Protein AF-A0A1F8C2A3-F1 (afdb_monomer_lite)

Structure (mmCIF, N/CA/C/O backbone):
data_AF-A0A1F8C2A3-F1
#
_entry.id   AF-A0A1F8C2A3-F1
#
loop_
_atom_site.group_PDB
_atom_site.id
_atom_site.type_symbol
_atom_site.label_atom_id
_atom_site.label_alt_id
_atom_site.label_comp_id
_atom_site.label_asym_id
_atom_site.label_entity_id
_atom_site.label_seq_id
_atom_site.pdbx_PDB_ins_code
_atom_site.Cartn_x
_atom_site.Cartn_y
_atom_site.Cartn_z
_atom_site.occupancy
_atom_site.B_iso_or_equiv
_atom_site.auth_seq_id
_atom_site.auth_comp_id
_atom_site.auth_asym_id
_atom_site.auth_atom_id
_atom_site.pdbx_PDB_model_num
ATOM 1 N N . MET A 1 1 ? -0.384 -1.246 -16.081 1.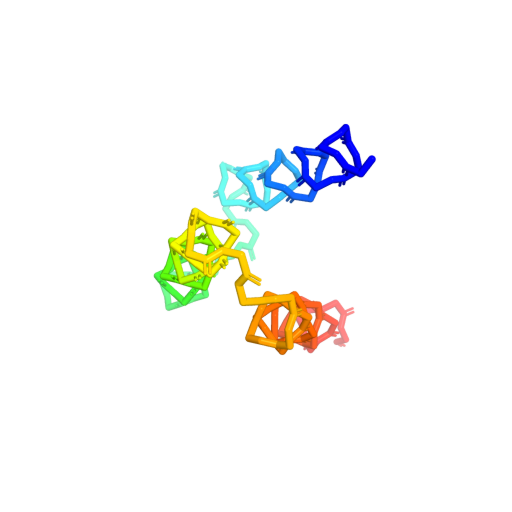00 50.38 1 MET A N 1
ATOM 2 C CA . MET A 1 1 ? 0.108 -1.476 -14.699 1.00 50.38 1 MET A CA 1
ATOM 3 C C . MET A 1 1 ? -0.012 -0.241 -13.807 1.00 50.38 1 MET A C 1
ATOM 5 O O . MET A 1 1 ? -0.571 -0.377 -12.728 1.00 50.38 1 MET A O 1
ATOM 9 N N . ALA A 1 2 ? 0.403 0.952 -14.257 1.00 58.69 2 ALA A N 1
ATOM 10 C CA . ALA A 1 2 ? 0.355 2.186 -13.457 1.00 58.69 2 ALA A CA 1
ATOM 11 C C . ALA A 1 2 ? -1.036 2.536 -12.874 1.00 58.69 2 ALA A C 1
ATOM 13 O O . ALA A 1 2 ? -1.135 2.810 -11.684 1.00 58.69 2 ALA A O 1
ATOM 14 N N . LYS A 1 3 ? -2.124 2.429 -13.661 1.00 70.44 3 LYS A N 1
ATOM 15 C CA . LYS A 1 3 ? -3.496 2.750 -13.201 1.00 70.44 3 LYS A CA 1
ATOM 16 C C . LYS A 1 3 ? -3.961 1.940 -11.981 1.00 70.44 3 LYS A C 1
ATOM 18 O O . LYS A 1 3 ? -4.532 2.510 -11.064 1.00 70.44 3 LYS A O 1
ATOM 23 N N . ARG A 1 4 ? -3.699 0.626 -11.952 1.00 69.75 4 ARG A N 1
ATOM 24 C CA . ARG A 1 4 ? -4.124 -0.242 -10.834 1.00 69.75 4 ARG A CA 1
ATOM 25 C C . ARG A 1 4 ? -3.339 0.037 -9.557 1.00 69.75 4 ARG A C 1
ATOM 27 O O . ARG A 1 4 ? -3.881 -0.085 -8.470 1.00 69.75 4 ARG A O 1
ATOM 34 N N . PHE A 1 5 ? -2.068 0.411 -9.686 1.00 69.56 5 PHE A N 1
ATOM 35 C CA . PHE A 1 5 ? -1.272 0.761 -8.519 1.00 69.56 5 PHE A CA 1
ATOM 36 C C . PHE A 1 5 ? -1.663 2.126 -7.951 1.00 69.56 5 PHE A C 1
ATOM 38 O O . PHE A 1 5 ? -1.781 2.264 -6.738 1.00 69.56 5 PHE A O 1
ATOM 45 N N . GLN A 1 6 ? -1.941 3.102 -8.818 1.00 74.88 6 GLN A N 1
ATOM 46 C CA . GLN A 1 6 ? -2.442 4.401 -8.379 1.00 74.88 6 GLN A CA 1
ATOM 47 C C . GLN A 1 6 ? -3.736 4.251 -7.569 1.00 74.88 6 GLN A C 1
ATOM 49 O O . GLN A 1 6 ? -3.846 4.825 -6.496 1.00 74.88 6 GLN A O 1
ATOM 54 N N . GLN A 1 7 ? -4.643 3.365 -7.992 1.00 80.94 7 GLN A N 1
ATOM 55 C CA . GLN A 1 7 ? -5.844 3.039 -7.216 1.00 80.94 7 GLN A CA 1
ATOM 56 C C . GLN A 1 7 ? -5.527 2.492 -5.815 1.00 80.94 7 GLN A C 1
ATOM 58 O O . GLN A 1 7 ? -6.186 2.877 -4.858 1.00 80.94 7 GLN A O 1
ATOM 63 N N . ILE A 1 8 ? -4.502 1.643 -5.664 1.00 76.75 8 ILE A N 1
ATOM 64 C CA . ILE A 1 8 ? -4.071 1.135 -4.348 1.00 76.75 8 ILE A CA 1
ATOM 65 C C . ILE A 1 8 ? -3.549 2.279 -3.470 1.00 76.75 8 ILE A C 1
ATOM 67 O O . ILE A 1 8 ? -3.902 2.362 -2.294 1.00 76.75 8 ILE A O 1
ATOM 71 N N . VAL A 1 9 ? -2.732 3.171 -4.037 1.00 78.38 9 VAL A N 1
ATOM 72 C CA . VAL A 1 9 ? -2.226 4.368 -3.343 1.00 78.38 9 VAL A CA 1
ATOM 73 C C . VAL A 1 9 ? -3.384 5.247 -2.880 1.00 78.38 9 VAL A C 1
ATOM 75 O O . VAL A 1 9 ? -3.416 5.665 -1.723 1.00 78.38 9 VAL A O 1
ATOM 78 N N . ASP A 1 10 ? -4.349 5.492 -3.760 1.00 84.25 10 ASP A N 1
ATOM 79 C CA . ASP A 1 10 ? -5.498 6.347 -3.482 1.00 84.25 10 ASP A CA 1
ATOM 80 C C . ASP A 1 10 ? -6.402 5.727 -2.407 1.00 84.25 10 ASP A C 1
ATOM 82 O O . ASP A 1 10 ? -6.809 6.423 -1.477 1.00 84.25 10 ASP A O 1
ATOM 86 N N . SER A 1 11 ? -6.642 4.411 -2.454 1.00 81.75 11 SER A N 1
ATOM 87 C CA . SER A 1 11 ? -7.383 3.691 -1.411 1.00 81.75 11 SER A CA 1
ATOM 88 C C . SER A 1 11 ? -6.687 3.769 -0.052 1.00 81.75 11 SER A C 1
ATOM 90 O O . SER A 1 11 ? -7.341 4.042 0.950 1.00 81.75 11 SER A O 1
ATOM 92 N N . ILE A 1 12 ? -5.365 3.590 -0.001 1.00 78.50 12 ILE A N 1
ATOM 93 C CA . ILE A 1 12 ? -4.595 3.711 1.247 1.00 78.50 12 ILE A CA 1
ATOM 94 C C . ILE A 1 12 ? -4.671 5.137 1.790 1.00 78.50 12 ILE A C 1
ATOM 96 O O . ILE A 1 12 ? -4.943 5.330 2.971 1.00 78.50 12 ILE A O 1
ATOM 100 N 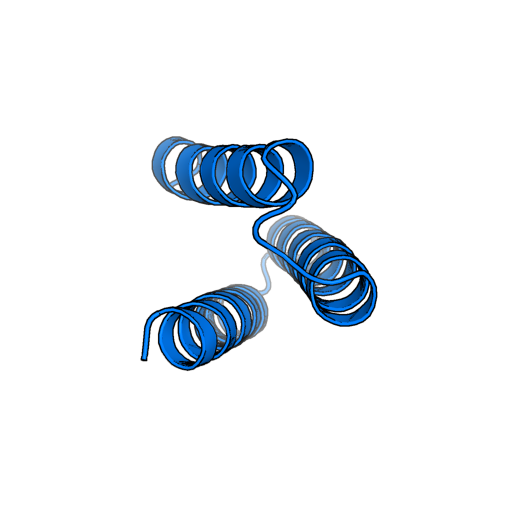N . ASN A 1 13 ? -4.484 6.141 0.933 1.00 80.69 13 ASN A N 1
ATOM 101 C CA . ASN A 1 13 ? -4.602 7.541 1.330 1.00 80.69 13 ASN A CA 1
ATOM 102 C C . ASN A 1 13 ? -6.013 7.872 1.834 1.00 80.69 13 ASN A C 1
ATOM 104 O O . ASN A 1 13 ? -6.153 8.639 2.784 1.00 80.69 13 ASN A O 1
ATOM 108 N N . SER A 1 14 ? -7.051 7.285 1.234 1.00 85.00 14 SER A N 1
ATOM 109 C CA . SER A 1 14 ? -8.430 7.424 1.703 1.00 85.00 14 SER A CA 1
ATOM 110 C C . SER A 1 14 ? -8.627 6.805 3.088 1.00 85.00 14 SER A C 1
ATOM 112 O O . SER A 1 14 ? -9.232 7.446 3.939 1.00 85.00 14 SER A O 1
ATOM 114 N N . LEU A 1 15 ? -8.083 5.607 3.334 1.00 79.25 15 LEU A N 1
ATOM 115 C CA . LEU A 1 15 ? -8.147 4.929 4.638 1.00 79.25 15 LEU A CA 1
ATOM 116 C C . LEU A 1 15 ? -7.404 5.697 5.741 1.00 79.25 15 LEU A C 1
ATOM 118 O O . LEU A 1 15 ? -7.832 5.708 6.895 1.00 79.25 15 LEU A O 1
ATOM 122 N N . VAL A 1 16 ? -6.292 6.349 5.387 1.00 77.06 16 VAL A N 1
ATOM 123 C CA . VAL A 1 16 ? -5.554 7.233 6.301 1.00 77.06 16 VAL A CA 1
ATOM 124 C C . VAL A 1 16 ? -6.396 8.468 6.622 1.00 77.06 16 VAL A C 1
ATOM 126 O O . VAL A 1 16 ? -6.571 8.809 7.787 1.00 77.06 16 VAL A O 1
ATOM 129 N N . LYS A 1 17 ? -6.969 9.118 5.601 1.00 79.31 17 LYS A N 1
ATOM 130 C CA . LYS A 1 17 ? -7.815 10.310 5.781 1.00 79.31 17 LYS A CA 1
ATOM 131 C C . LYS A 1 17 ? -9.090 10.033 6.573 1.00 79.31 17 LYS A C 1
ATOM 133 O O . LYS A 1 17 ? -9.547 10.918 7.286 1.00 79.31 17 LYS A O 1
ATOM 138 N N . SER A 1 18 ? -9.663 8.839 6.451 1.00 81.62 18 SER A N 1
ATOM 139 C CA . SER A 1 18 ? -10.870 8.458 7.187 1.00 81.62 18 SER A CA 1
ATOM 140 C C . SER A 1 18 ? -10.606 8.118 8.657 1.00 81.62 18 SER A C 1
ATOM 142 O O . SER A 1 18 ? -11.551 7.783 9.362 1.00 81.62 18 SER A O 1
ATOM 144 N N . GLY A 1 19 ? -9.349 8.154 9.122 1.00 73.12 19 GLY A N 1
ATOM 145 C CA . GLY A 1 19 ? -8.990 7.829 10.507 1.00 73.12 19 GLY A CA 1
ATOM 146 C C . GLY A 1 19 ? -9.214 6.360 10.881 1.00 73.12 19 GLY A C 1
ATOM 147 O O . GLY A 1 19 ? -9.180 6.013 12.055 1.00 73.12 19 GLY A O 1
ATOM 148 N N . VAL A 1 20 ? -9.445 5.492 9.887 1.00 76.44 20 VAL A N 1
ATOM 149 C CA . VAL A 1 20 ? -9.658 4.046 10.083 1.00 76.44 20 VAL A CA 1
ATOM 150 C C . VAL A 1 20 ? -8.351 3.359 10.483 1.00 76.44 20 VAL A C 1
ATOM 152 O O . VAL A 1 20 ? -8.351 2.339 11.168 1.00 76.44 20 VAL A O 1
ATOM 155 N N . LEU A 1 21 ? -7.223 3.922 10.052 1.00 74.88 21 LEU A N 1
ATOM 156 C CA . LEU A 1 21 ? -5.892 3.426 10.361 1.00 74.88 21 LEU A CA 1
ATOM 157 C C . LEU A 1 21 ? -5.331 4.142 11.591 1.00 74.88 21 LEU A C 1
ATOM 159 O O . LEU A 1 21 ? -5.370 5.368 11.676 1.00 74.88 21 LEU A O 1
ATOM 163 N N . GLY A 1 22 ? -4.755 3.373 12.517 1.00 80.25 22 GLY A N 1
ATOM 164 C CA . GLY A 1 22 ? -3.986 3.937 13.623 1.00 80.25 22 GLY A CA 1
ATOM 165 C C . GLY A 1 22 ? -2.680 4.579 13.139 1.00 80.25 22 GLY A C 1
ATOM 166 O O . GLY A 1 22 ? -2.196 4.299 12.039 1.00 80.25 22 GLY A O 1
ATOM 167 N N . SER A 1 23 ? -2.063 5.399 13.991 1.00 80.88 23 SER A N 1
ATOM 168 C CA . SER A 1 23 ? -0.814 6.122 13.692 1.00 80.88 23 SER A CA 1
ATOM 169 C C . SER A 1 23 ? 0.350 5.201 13.285 1.00 80.88 23 SER A C 1
ATOM 171 O O . SER A 1 23 ? 1.148 5.547 12.410 1.00 80.88 23 SER A O 1
ATOM 173 N N . GLU A 1 24 ? 0.434 4.000 13.863 1.00 82.31 24 GLU A N 1
ATOM 174 C CA . GLU A 1 24 ? 1.401 2.972 13.455 1.00 82.31 24 GLU A CA 1
ATOM 175 C C . GLU A 1 24 ? 1.137 2.427 12.046 1.00 82.31 24 GLU A C 1
ATOM 177 O O . GLU A 1 24 ? 2.072 2.277 11.253 1.00 82.31 24 GLU A O 1
ATOM 182 N N . ASP A 1 25 ? -0.126 2.159 11.710 1.00 82.62 25 ASP A N 1
ATOM 183 C CA . ASP A 1 25 ? -0.504 1.600 10.411 1.00 82.62 25 ASP A CA 1
ATOM 184 C C . ASP A 1 25 ? -0.291 2.623 9.294 1.00 82.62 25 ASP A C 1
ATOM 186 O O . ASP A 1 25 ? 0.236 2.284 8.233 1.00 82.62 25 ASP A O 1
ATOM 190 N N . GLU A 1 26 ? -0.618 3.892 9.545 1.00 83.62 26 GLU A N 1
ATOM 191 C CA . GLU A 1 26 ? -0.327 4.990 8.625 1.00 83.62 26 GLU A CA 1
ATOM 192 C C . GLU A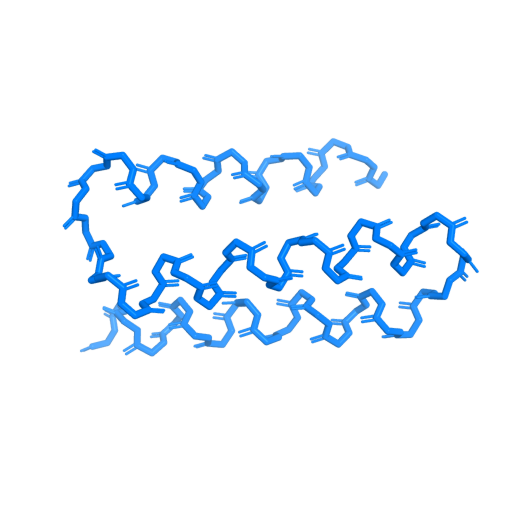 1 26 ? 1.176 5.076 8.331 1.00 83.62 26 GLU A C 1
ATOM 194 O O . GLU A 1 26 ? 1.592 5.140 7.167 1.00 83.62 26 GLU A O 1
ATOM 199 N N . ARG A 1 27 ? 2.010 5.046 9.378 1.00 86.31 27 ARG A N 1
ATOM 200 C CA . ARG A 1 27 ? 3.468 5.124 9.236 1.00 86.31 27 ARG A CA 1
ATOM 201 C C . ARG A 1 27 ? 4.013 3.939 8.445 1.00 86.31 27 ARG A C 1
ATOM 203 O O . ARG A 1 27 ? 4.866 4.122 7.570 1.00 86.31 27 ARG A O 1
ATOM 210 N N . PHE A 1 28 ? 3.507 2.740 8.724 1.00 87.56 28 PHE A N 1
ATOM 211 C CA . PHE A 1 28 ? 3.849 1.528 7.989 1.00 87.56 28 PHE A CA 1
ATOM 212 C C . PHE A 1 28 ? 3.469 1.638 6.507 1.00 87.56 28 PHE A C 1
ATOM 214 O O . PHE A 1 28 ? 4.315 1.422 5.636 1.00 87.56 28 PHE A O 1
ATOM 221 N N . LEU A 1 29 ? 2.225 2.021 6.209 1.00 84.44 29 LEU A N 1
ATOM 222 C CA . LEU A 1 29 ? 1.700 2.088 4.846 1.00 84.44 29 LEU A CA 1
ATOM 223 C C . LEU A 1 29 ? 2.408 3.163 4.016 1.00 84.44 29 LEU A C 1
ATOM 225 O O . LEU A 1 29 ? 2.814 2.887 2.887 1.00 84.44 29 LEU A O 1
ATOM 229 N N . L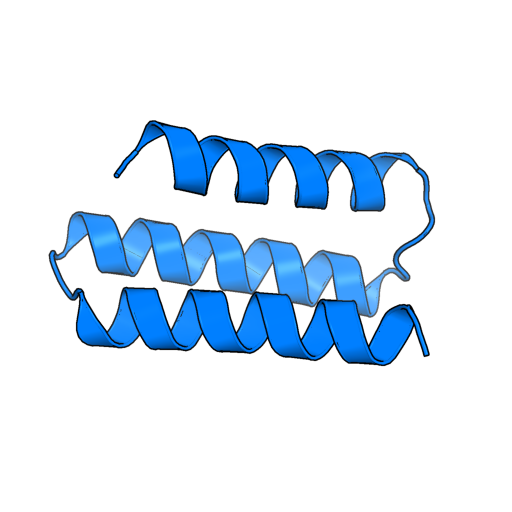YS A 1 30 ? 2.667 4.348 4.586 1.00 84.50 30 LYS A N 1
ATOM 230 C CA . LYS A 1 30 ? 3.461 5.402 3.926 1.00 84.50 30 LYS A CA 1
ATOM 231 C C . LYS A 1 30 ? 4.868 4.923 3.570 1.00 84.50 30 LYS A C 1
ATOM 233 O O . LYS A 1 30 ? 5.344 5.176 2.461 1.00 84.50 30 LYS A O 1
ATOM 238 N N . LYS A 1 31 ? 5.537 4.206 4.481 1.00 88.38 31 LYS A N 1
ATOM 239 C CA . LYS A 1 31 ? 6.863 3.632 4.216 1.00 88.38 31 LYS A CA 1
ATOM 240 C C . LYS A 1 31 ? 6.805 2.573 3.112 1.00 88.38 31 LYS A C 1
ATOM 242 O O . LYS A 1 31 ? 7.594 2.638 2.175 1.00 88.38 31 LYS A O 1
ATOM 247 N N . ALA A 1 32 ? 5.846 1.652 3.178 1.00 86.38 32 ALA A N 1
ATOM 248 C CA . ALA A 1 32 ? 5.699 0.588 2.190 1.00 86.38 32 ALA A CA 1
ATOM 249 C C . ALA A 1 32 ? 5.392 1.128 0.779 1.00 86.38 32 ALA A C 1
ATOM 251 O O . ALA A 1 32 ? 5.922 0.616 -0.210 1.00 86.38 32 ALA A O 1
ATOM 252 N N . LEU A 1 33 ? 4.601 2.202 0.678 1.00 85.12 33 LEU A N 1
ATOM 253 C CA . LEU A 1 33 ? 4.358 2.913 -0.579 1.00 85.12 33 LEU A CA 1
ATOM 254 C C . LEU A 1 33 ? 5.634 3.550 -1.143 1.00 85.12 33 LEU A C 1
ATOM 256 O O . LEU A 1 33 ? 5.897 3.455 -2.344 1.00 85.12 33 LEU A O 1
ATOM 260 N N . LYS A 1 34 ? 6.461 4.157 -0.284 1.00 86.69 34 LYS A N 1
ATOM 261 C CA . LYS A 1 34 ? 7.756 4.721 -0.686 1.00 86.69 34 LYS A CA 1
ATOM 262 C C . LYS A 1 34 ? 8.708 3.636 -1.200 1.00 86.69 34 LYS A C 1
ATOM 264 O O . LYS A 1 34 ? 9.306 3.811 -2.261 1.00 86.69 34 LYS A O 1
ATOM 269 N N . ASP A 1 35 ? 8.793 2.504 -0.501 1.00 86.81 35 ASP A N 1
ATOM 270 C CA . ASP A 1 35 ? 9.623 1.359 -0.899 1.00 86.81 35 ASP A CA 1
ATOM 271 C C . ASP A 1 35 ? 9.157 0.752 -2.228 1.00 86.81 35 ASP A C 1
ATOM 273 O O . ASP A 1 35 ? 9.974 0.366 -3.069 1.00 86.81 35 ASP A O 1
ATOM 277 N N . PHE A 1 36 ? 7.843 0.696 -2.451 1.00 85.38 36 PHE A N 1
ATOM 278 C CA . PHE A 1 36 ? 7.284 0.273 -3.728 1.00 85.38 36 PHE A CA 1
ATOM 279 C C . PHE A 1 36 ? 7.666 1.227 -4.868 1.00 85.38 36 PHE A C 1
ATOM 281 O O . PHE A 1 36 ? 8.178 0.770 -5.891 1.00 85.38 36 PHE A O 1
ATOM 288 N N . ASN A 1 37 ? 7.468 2.538 -4.693 1.00 83.81 37 ASN A N 1
ATOM 289 C CA . ASN A 1 37 ? 7.801 3.535 -5.715 1.00 83.81 37 ASN A CA 1
ATOM 290 C C . ASN A 1 37 ? 9.291 3.510 -6.058 1.00 83.81 37 ASN A C 1
ATOM 292 O O . ASN A 1 37 ? 9.664 3.557 -7.231 1.00 83.81 37 ASN A O 1
ATOM 296 N N . HIS A 1 38 ? 10.146 3.364 -5.044 1.00 88.31 38 HIS A N 1
ATOM 297 C CA . HIS A 1 38 ? 11.573 3.178 -5.259 1.0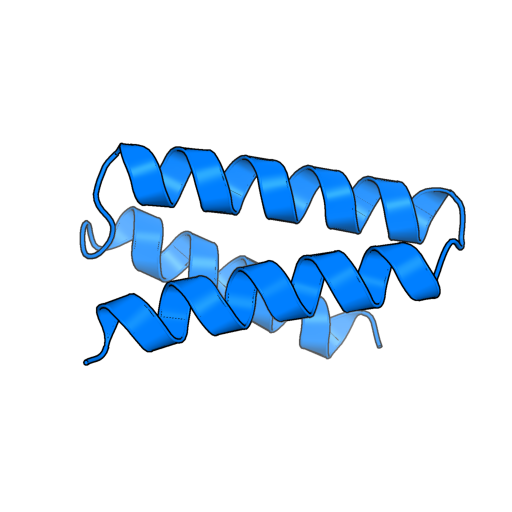0 88.31 38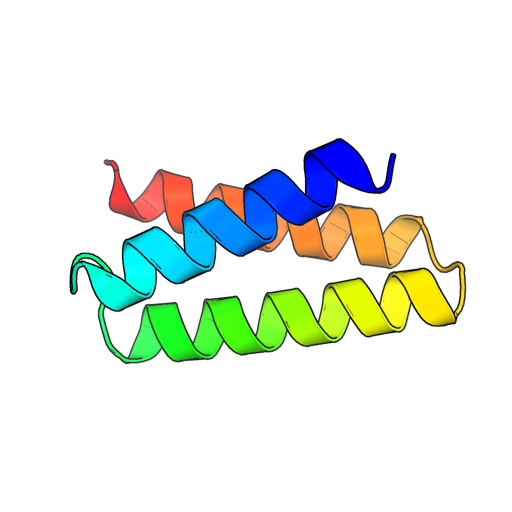 HIS A CA 1
ATOM 298 C C . HIS A 1 38 ? 11.856 1.899 -6.060 1.00 88.31 38 HIS A C 1
ATOM 300 O O . HIS A 1 38 ? 12.583 1.950 -7.049 1.00 88.31 38 HIS A O 1
ATOM 306 N N . SER A 1 39 ? 11.228 0.776 -5.695 1.00 85.81 39 SER A N 1
ATOM 307 C CA . SER A 1 39 ? 11.391 -0.509 -6.390 1.00 85.81 39 SER A CA 1
ATOM 308 C C . SER A 1 39 ? 10.959 -0.450 -7.856 1.00 85.81 39 SER A C 1
ATOM 310 O O . SER A 1 39 ? 11.624 -1.037 -8.706 1.00 85.81 39 SER A O 1
ATOM 312 N N . LEU A 1 40 ? 9.886 0.282 -8.172 1.00 83.06 40 LEU A N 1
ATOM 313 C CA . LEU A 1 40 ? 9.486 0.537 -9.556 1.00 83.06 40 LEU A CA 1
ATOM 314 C C . LEU A 1 40 ? 10.501 1.403 -10.308 1.00 83.06 40 LEU A C 1
ATOM 316 O O . LEU A 1 40 ? 10.825 1.082 -11.449 1.00 83.06 40 LEU A O 1
ATOM 320 N N . SER A 1 41 ? 11.009 2.464 -9.674 1.00 86.19 41 SER A N 1
ATOM 321 C CA . SER A 1 41 ? 12.006 3.366 -10.270 1.00 86.19 41 SER A CA 1
ATOM 322 C C . SER A 1 41 ? 13.277 2.613 -10.678 1.00 86.19 41 SER A C 1
ATOM 324 O O . SER A 1 41 ? 13.765 2.767 -11.796 1.00 86.19 41 SER A O 1
ATOM 326 N N . VAL A 1 42 ? 13.744 1.690 -9.831 1.00 90.69 42 VAL A N 1
ATOM 327 C CA . VAL A 1 42 ? 14.901 0.826 -10.129 1.00 90.69 42 VAL A CA 1
ATOM 328 C C . VAL A 1 42 ? 14.541 -0.443 -10.920 1.00 90.69 42 VAL A C 1
ATOM 330 O O . VAL A 1 42 ? 15.360 -1.352 -11.027 1.00 90.69 42 VAL A O 1
ATOM 333 N N . ARG A 1 43 ? 13.311 -0.543 -11.450 1.00 88.06 43 ARG A N 1
ATOM 334 C CA . ARG A 1 43 ? 12.783 -1.696 -12.215 1.00 88.06 43 ARG A CA 1
ATOM 335 C C . ARG A 1 43 ? 12.907 -3.048 -11.493 1.00 88.06 43 ARG A C 1
ATOM 337 O O . ARG A 1 43 ? 12.922 -4.110 -12.112 1.00 88.06 43 ARG A O 1
ATOM 344 N N . ASN A 1 44 ? 12.944 -3.037 -10.163 1.00 87.19 44 ASN A N 1
ATOM 345 C CA . ASN A 1 44 ? 12.987 -4.240 -9.342 1.00 87.19 44 ASN A CA 1
ATOM 346 C C . ASN A 1 44 ? 11.564 -4.755 -9.085 1.00 87.19 44 ASN A C 1
ATOM 348 O O . ASN A 1 44 ? 10.964 -4.543 -8.027 1.00 87.19 44 ASN A O 1
ATOM 352 N N . HIS A 1 45 ? 11.020 -5.455 -10.081 1.00 82.94 45 HIS A N 1
ATOM 353 C CA . HIS A 1 45 ? 9.658 -5.993 -10.044 1.00 82.94 45 HIS A CA 1
ATOM 354 C C . HIS A 1 45 ? 9.424 -6.993 -8.900 1.00 82.94 45 HIS A C 1
ATOM 356 O O . HIS A 1 45 ? 8.310 -7.076 -8.379 1.00 82.94 45 HIS A O 1
ATOM 362 N N . ARG A 1 46 ? 10.466 -7.717 -8.466 1.00 87.62 46 ARG A N 1
ATOM 363 C CA . ARG A 1 46 ? 10.385 -8.652 -7.334 1.00 87.62 46 ARG A CA 1
ATOM 364 C C . ARG A 1 46 ? 10.145 -7.909 -6.020 1.00 87.62 46 ARG A C 1
ATOM 366 O O . ARG A 1 46 ? 9.169 -8.213 -5.337 1.00 87.62 46 ARG A O 1
ATOM 373 N N . LYS A 1 47 ? 10.965 -6.897 -5.707 1.00 84.50 47 LYS A N 1
ATOM 374 C CA . LYS A 1 47 ? 10.759 -6.055 -4.516 1.00 84.50 47 LYS A CA 1
ATOM 375 C C . LYS A 1 47 ? 9.426 -5.315 -4.570 1.00 84.50 47 LYS A C 1
ATOM 377 O O . LYS A 1 47 ? 8.732 -5.245 -3.563 1.00 84.50 47 LYS A O 1
ATOM 382 N N . ALA A 1 48 ? 9.029 -4.824 -5.745 1.00 80.81 48 ALA A N 1
ATOM 383 C CA . ALA A 1 48 ? 7.730 -4.182 -5.916 1.00 80.81 48 ALA A CA 1
ATOM 384 C C . ALA A 1 48 ? 6.576 -5.132 -5.534 1.00 80.81 48 ALA A C 1
ATOM 386 O O . ALA A 1 48 ? 5.699 -4.757 -4.758 1.00 80.81 48 ALA A O 1
ATOM 387 N N . LYS A 1 49 ? 6.604 -6.388 -6.003 1.00 82.94 49 LYS A N 1
ATOM 388 C CA . LYS A 1 49 ? 5.602 -7.403 -5.641 1.00 82.94 49 LYS A CA 1
ATOM 389 C C . LYS A 1 49 ? 5.597 -7.711 -4.138 1.00 82.94 49 LYS A C 1
ATOM 391 O O . LYS A 1 49 ? 4.526 -7.801 -3.543 1.00 82.94 49 LYS A O 1
ATOM 396 N N . GLU A 1 50 ? 6.768 -7.838 -3.516 1.00 87.88 50 GLU A N 1
ATOM 397 C CA . GLU A 1 50 ? 6.888 -8.056 -2.066 1.00 87.88 50 GLU A CA 1
ATOM 398 C C . GLU A 1 50 ? 6.298 -6.891 -1.257 1.00 87.88 50 GLU A C 1
ATOM 400 O O . GLU A 1 50 ? 5.568 -7.126 -0.293 1.00 87.88 50 GLU A O 1
ATOM 405 N N . SER A 1 51 ? 6.553 -5.645 -1.669 1.00 85.06 51 SER A N 1
ATOM 406 C CA . SER A 1 51 ? 5.992 -4.456 -1.019 1.00 85.06 51 SER A CA 1
ATOM 407 C C . SER A 1 51 ? 4.467 -4.413 -1.113 1.00 85.06 51 SER A C 1
ATOM 409 O O . SER A 1 51 ? 3.810 -4.172 -0.101 1.00 85.06 51 SER A O 1
ATOM 411 N N . VAL A 1 52 ? 3.884 -4.715 -2.280 1.00 82.69 52 VAL A N 1
ATOM 412 C CA . VAL A 1 52 ? 2.416 -4.782 -2.427 1.00 82.69 52 VAL A CA 1
ATOM 413 C C . VAL A 1 52 ? 1.823 -5.882 -1.549 1.00 82.69 52 VAL A C 1
ATOM 415 O O . VAL A 1 52 ? 0.852 -5.634 -0.841 1.00 82.69 52 VAL A O 1
ATOM 418 N N . ASN A 1 53 ? 2.427 -7.073 -1.519 1.00 85.50 53 ASN A N 1
ATOM 419 C CA . ASN A 1 53 ? 1.944 -8.162 -0.667 1.00 85.50 53 ASN A CA 1
ATOM 420 C C . ASN A 1 53 ? 1.962 -7.791 0.822 1.00 85.50 53 ASN A C 1
ATOM 422 O O . ASN A 1 53 ? 1.018 -8.115 1.541 1.00 85.50 53 ASN A O 1
ATOM 426 N N . LYS A 1 54 ? 3.004 -7.091 1.289 1.00 86.19 54 LYS A N 1
ATOM 427 C CA . LYS A 1 54 ? 3.073 -6.599 2.674 1.00 86.19 54 LYS A CA 1
ATOM 428 C C . LYS A 1 54 ? 1.946 -5.616 2.987 1.00 86.19 54 LYS A C 1
ATOM 430 O O . LYS A 1 54 ? 1.318 -5.739 4.035 1.00 86.19 54 LYS A O 1
ATOM 435 N N . ILE A 1 55 ? 1.676 -4.684 2.072 1.00 84.44 55 ILE A N 1
ATOM 436 C CA . ILE A 1 55 ? 0.575 -3.719 2.190 1.00 84.44 55 ILE A CA 1
ATOM 437 C C . ILE A 1 55 ? -0.765 -4.456 2.292 1.00 84.44 55 ILE A C 1
ATOM 439 O O . ILE A 1 55 ? -1.499 -4.260 3.257 1.00 84.44 55 ILE A O 1
ATOM 443 N N . CYS A 1 56 ? -1.065 -5.344 1.339 1.00 82.88 56 CYS A N 1
ATOM 444 C CA . CYS A 1 56 ? -2.329 -6.078 1.314 1.00 82.88 56 CYS A CA 1
ATOM 445 C C . CYS A 1 56 ? -2.518 -6.951 2.559 1.00 82.88 56 CYS A C 1
ATOM 447 O O . CYS A 1 56 ? -3.604 -6.957 3.130 1.00 82.88 56 CYS A O 1
ATOM 449 N N . LYS A 1 57 ? -1.470 -7.650 3.019 1.00 86.75 57 LYS A N 1
ATOM 450 C CA . LYS A 1 57 ? -1.539 -8.483 4.227 1.00 86.75 57 LYS A CA 1
ATOM 451 C C . LYS A 1 57 ? -1.900 -7.656 5.462 1.00 86.75 57 LYS A C 1
ATOM 453 O O . LYS A 1 57 ? -2.796 -8.045 6.201 1.00 86.75 57 LYS A O 1
ATOM 458 N N . LYS A 1 58 ? -1.251 -6.502 5.650 1.00 83.38 58 LYS A N 1
ATOM 459 C CA . LYS A 1 58 ? -1.508 -5.624 6.799 1.00 83.38 58 LYS A CA 1
ATOM 460 C C . LYS A 1 58 ? -2.923 -5.040 6.781 1.00 83.38 58 LYS A C 1
ATOM 462 O O . LYS A 1 58 ? -3.554 -4.937 7.825 1.00 83.38 58 LYS A O 1
ATOM 467 N N . LEU A 1 59 ? -3.428 -4.687 5.597 1.00 79.38 59 LEU A N 1
ATOM 468 C CA . LEU A 1 59 ? -4.806 -4.218 5.437 1.00 79.38 59 LEU A CA 1
ATOM 469 C C . LEU A 1 59 ? -5.820 -5.328 5.751 1.00 79.38 59 LEU A C 1
ATOM 471 O O . LEU A 1 59 ? -6.791 -5.075 6.454 1.00 79.38 59 LEU A O 1
ATOM 475 N N . LEU A 1 60 ? -5.579 -6.561 5.294 1.00 81.31 60 LEU A N 1
ATOM 476 C CA . LEU A 1 60 ? -6.446 -7.706 5.597 1.00 81.31 60 LEU A CA 1
ATOM 477 C C . LEU A 1 60 ? -6.476 -8.051 7.093 1.00 81.31 60 LEU A C 1
ATOM 479 O O . LEU A 1 60 ? -7.529 -8.419 7.600 1.00 81.31 60 LEU A O 1
ATOM 483 N N . GLU A 1 61 ? -5.355 -7.902 7.806 1.00 82.62 61 GLU A N 1
ATOM 484 C CA . GLU A 1 61 ? -5.293 -8.076 9.268 1.00 82.62 61 GLU A CA 1
ATOM 485 C C . GLU A 1 61 ? -6.154 -7.063 10.038 1.00 82.62 61 GLU A C 1
ATOM 487 O O . GLU A 1 61 ? -6.517 -7.338 11.172 1.00 82.62 61 GLU A O 1
ATOM 492 N N . LYS A 1 62 ? -6.472 -5.905 9.446 1.00 70.50 62 LYS A N 1
ATOM 493 C CA . LYS A 1 62 ? -7.269 -4.839 10.080 1.00 70.50 62 LYS A CA 1
ATOM 494 C C . LYS A 1 62 ? -8.764 -4.920 9.782 1.00 70.50 62 LYS A C 1
ATOM 496 O O . LYS A 1 62 ? -9.550 -4.287 10.474 1.00 70.50 62 LYS A O 1
ATOM 501 N N . VAL A 1 63 ? -9.140 -5.639 8.727 1.00 67.94 63 VAL A N 1
ATOM 502 C CA . VAL A 1 63 ? -10.544 -5.864 8.343 1.00 67.94 63 VAL A CA 1
ATOM 503 C C . VAL A 1 63 ? -11.134 -7.087 9.067 1.00 67.94 63 VAL A C 1
ATOM 505 O O . VAL A 1 63 ? -12.348 -7.267 9.067 1.00 67.94 63 VAL A O 1
ATOM 508 N N . ARG A 1 64 ? -10.284 -7.920 9.680 1.00 54.81 64 ARG A N 1
ATOM 509 C CA . ARG A 1 64 ? -10.667 -9.032 10.560 1.00 54.81 64 ARG A CA 1
ATOM 510 C C . ARG A 1 64 ? -10.847 -8.566 11.996 1.00 54.81 64 ARG A C 1
ATOM 512 O O . ARG A 1 64 ? -11.742 -9.140 12.648 1.00 54.81 64 ARG A O 1
#

Foldseek 3Di:
DVVVVVVVVVVLVVCVVVVLDDPVLNVLLVVLNVQLVVCVVVPVVVSNVVSVVVNVVSVVVSVD

pLDDT: mean 80.72, std 7.74, range [50.38, 90.69]

Sequence (64 aa):
MAKRFQQIVDSINSLVKSGVLGSEDERFLKKALKDFNHSLSVRNHRKAKESVNKICKKLLEKVR

Radius of gyration: 11.58 Å; chains: 1; bounding box: 26×19×28 Å

Secondary structure (DSSP, 8-state):
-HHHHHHHHHHHHHHHHTT-S-HHHHHHHHHHHHHHHHHHHTT-HHHHHHHHHHHHHHHHHHH-

Organism: NCBI:txid1802525